Protein AF-A0A834S3V9-F1 (afdb_monomer_lite)

Sequence (64 aa):
MDPIEAAIAAINAHGPSEGFSYTKIAKEFGVVRSTLIRRHKELTQPRSDAHRKLHPDQEKEIVQ

Radius of gyration: 13.64 Å; chains: 1; bounding box: 28×34×26 Å

Secondary structure (DSSP, 8-state):
--HHHHHHHHHHHS-TTS---HHHHHHHTT--HHHHHHHHHHHHS---S------S--------

Foldseek 3Di:
DPLLVVLLVVVVPDDPVDDDDLVVSCVVSVHDSVSSVVVNVVVPDPPPDDDDDDDPDDPDDDDD

pLDDT: mean 71.92, std 19.04, range [32.91, 92.31]

Organism: NCBI:txid45151

Structure (mmCIF, N/CA/C/O backbone):
data_AF-A0A834S3V9-F1
#
_entry.id   AF-A0A834S3V9-F1
#
loop_
_atom_site.group_PDB
_atom_site.id
_atom_site.type_symbol
_atom_site.label_atom_id
_atom_site.label_alt_id
_atom_site.label_comp_id
_atom_site.label_asym_id
_atom_site.label_entity_id
_atom_site.label_seq_id
_atom_site.pdbx_PDB_ins_code
_atom_site.Cartn_x
_atom_site.Cartn_y
_atom_site.Cartn_z
_atom_site.occupancy
_atom_site.B_iso_or_equiv
_atom_site.auth_seq_id
_atom_site.auth_comp_id
_atom_site.auth_asym_id
_atom_site.auth_atom_id
_atom_site.pdbx_PDB_model_num
ATOM 1 N N . MET A 1 1 ? -13.980 -10.323 -3.385 1.00 67.75 1 MET A N 1
ATOM 2 C CA . MET A 1 1 ? -12.620 -9.933 -3.812 1.00 67.75 1 MET A CA 1
ATOM 3 C C . MET A 1 1 ? -11.714 -10.026 -2.605 1.00 67.75 1 MET A C 1
ATOM 5 O O . MET A 1 1 ? -12.162 -9.656 -1.527 1.00 67.75 1 MET A O 1
ATOM 9 N N . ASP A 1 2 ? -10.498 -10.542 -2.768 1.00 85.75 2 ASP A N 1
ATOM 10 C CA . ASP A 1 2 ? -9.500 -10.500 -1.699 1.00 85.75 2 ASP A CA 1
ATOM 11 C C . ASP A 1 2 ? -9.055 -9.034 -1.492 1.00 85.75 2 ASP A C 1
ATOM 13 O O . ASP A 1 2 ? -8.695 -8.375 -2.476 1.00 85.75 2 ASP A O 1
ATOM 17 N N . PRO A 1 3 ? -9.115 -8.486 -0.264 1.00 86.69 3 PRO A N 1
ATOM 18 C CA . PRO A 1 3 ? -8.721 -7.104 0.009 1.00 86.69 3 PRO A CA 1
ATOM 19 C C . PRO A 1 3 ? -7.267 -6.791 -0.370 1.00 86.69 3 PRO A C 1
ATOM 21 O O . PRO A 1 3 ? -6.954 -5.656 -0.726 1.00 86.69 3 PRO A O 1
ATOM 24 N N . ILE A 1 4 ? -6.377 -7.791 -0.326 1.00 86.56 4 ILE A N 1
ATOM 25 C CA . ILE A 1 4 ? -4.967 -7.640 -0.703 1.00 86.56 4 ILE A CA 1
ATOM 26 C C . ILE A 1 4 ? -4.840 -7.453 -2.215 1.00 86.56 4 ILE A C 1
ATOM 28 O O . ILE A 1 4 ? -4.128 -6.554 -2.656 1.00 86.56 4 ILE A O 1
ATOM 32 N N . GLU A 1 5 ? -5.565 -8.245 -3.004 1.00 88.31 5 GLU A N 1
ATOM 33 C CA . GLU A 1 5 ? -5.573 -8.125 -4.468 1.00 88.31 5 GLU A CA 1
ATOM 34 C C . GLU A 1 5 ? -6.163 -6.778 -4.915 1.00 88.31 5 GLU A C 1
ATOM 36 O O . GLU A 1 5 ? -5.632 -6.132 -5.819 1.00 88.31 5 GLU A O 1
ATOM 41 N N . ALA A 1 6 ? -7.207 -6.295 -4.232 1.00 90.94 6 ALA A N 1
ATOM 42 C CA . ALA A 1 6 ? -7.780 -4.974 -4.492 1.00 90.94 6 ALA A CA 1
ATOM 43 C C . ALA A 1 6 ? -6.784 -3.836 -4.185 1.00 90.94 6 ALA A C 1
ATOM 45 O O . ALA A 1 6 ? -6.632 -2.9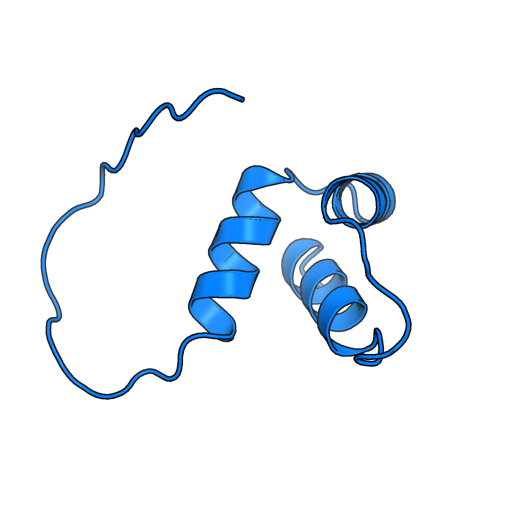09 -4.982 1.00 90.94 6 ALA A O 1
ATOM 46 N N . ALA A 1 7 ? -6.048 -3.943 -3.077 1.00 90.69 7 ALA A N 1
ATOM 47 C CA . ALA A 1 7 ? -5.005 -2.989 -2.714 1.00 90.69 7 ALA A CA 1
ATOM 48 C C . ALA A 1 7 ? -3.832 -2.986 -3.714 1.00 90.69 7 ALA A C 1
ATOM 50 O O . ALA A 1 7 ? -3.285 -1.930 -4.028 1.00 90.69 7 ALA A O 1
ATOM 51 N N . ILE A 1 8 ? -3.454 -4.150 -4.248 1.00 89.44 8 ILE A N 1
ATOM 52 C CA . ILE A 1 8 ? -2.411 -4.266 -5.278 1.00 89.44 8 ILE A CA 1
ATOM 53 C C . ILE A 1 8 ? -2.882 -3.663 -6.603 1.00 89.44 8 ILE A C 1
ATOM 55 O O . ILE A 1 8 ? -2.123 -2.947 -7.253 1.00 89.44 8 ILE A O 1
ATOM 59 N N . ALA A 1 9 ? -4.139 -3.894 -6.986 1.00 89.75 9 ALA A N 1
ATOM 60 C CA . ALA A 1 9 ? -4.723 -3.268 -8.167 1.00 89.75 9 ALA A CA 1
ATOM 61 C C . ALA A 1 9 ? -4.729 -1.735 -8.051 1.00 89.75 9 ALA A C 1
ATOM 63 O O . ALA A 1 9 ? -4.371 -1.057 -9.012 1.00 89.75 9 ALA A O 1
ATOM 64 N N . ALA A 1 10 ? -5.046 -1.193 -6.869 1.00 89.62 10 ALA A N 1
ATOM 65 C CA . ALA A 1 10 ? -4.968 0.244 -6.605 1.00 89.62 10 ALA A CA 1
ATOM 66 C C . ALA A 1 10 ? -3.533 0.783 -6.742 1.00 89.62 10 ALA A C 1
ATOM 68 O O . ALA A 1 10 ? -3.327 1.834 -7.343 1.00 89.62 10 ALA A O 1
ATOM 69 N N . ILE A 1 11 ? -2.532 0.040 -6.253 1.00 87.56 11 ILE A N 1
ATOM 70 C CA . ILE A 1 11 ? -1.114 0.388 -6.432 1.00 87.56 11 ILE A CA 1
ATOM 71 C C . ILE A 1 11 ? -0.726 0.415 -7.916 1.00 87.56 11 ILE A C 1
ATOM 73 O O . ILE A 1 11 ? -0.106 1.374 -8.361 1.00 87.56 11 ILE A O 1
ATOM 77 N N . ASN A 1 12 ? -1.103 -0.607 -8.687 1.00 85.12 12 ASN A N 1
ATOM 78 C CA . ASN A 1 12 ? -0.772 -0.694 -10.114 1.00 85.12 12 ASN A CA 1
ATOM 79 C C . ASN A 1 12 ? -1.524 0.335 -10.973 1.00 85.12 12 ASN A C 1
ATOM 81 O O . ASN A 1 12 ? -1.059 0.691 -12.053 1.00 85.12 12 ASN A O 1
ATOM 85 N N . ALA A 1 13 ? -2.684 0.802 -10.507 1.00 86.12 13 ALA A N 1
ATOM 86 C CA . ALA A 1 13 ? -3.450 1.864 -11.150 1.00 86.12 13 ALA A CA 1
ATOM 87 C C . ALA A 1 13 ? -2.855 3.262 -10.901 1.00 86.12 13 ALA A C 1
ATOM 89 O O . ALA A 1 13 ? -3.137 4.183 -11.671 1.00 86.12 13 ALA A O 1
ATOM 90 N N . HIS A 1 14 ? -2.025 3.434 -9.863 1.00 82.44 14 HIS A N 1
ATOM 91 C CA . HIS A 1 14 ? -1.276 4.673 -9.676 1.00 82.44 14 HIS A CA 1
ATOM 92 C C . HIS A 1 14 ? -0.195 4.800 -10.756 1.00 82.44 14 HIS A C 1
ATOM 94 O O . HIS A 1 14 ? 0.706 3.970 -10.877 1.00 82.44 14 HIS A O 1
ATOM 100 N N . GLY A 1 15 ? -0.294 5.861 -11.559 1.00 63.12 15 GLY A N 1
ATOM 101 C CA . GLY A 1 15 ? 0.691 6.171 -12.588 1.00 63.12 15 GLY A CA 1
ATOM 102 C C . GLY A 1 15 ? 2.066 6.527 -11.998 1.00 63.12 15 GLY A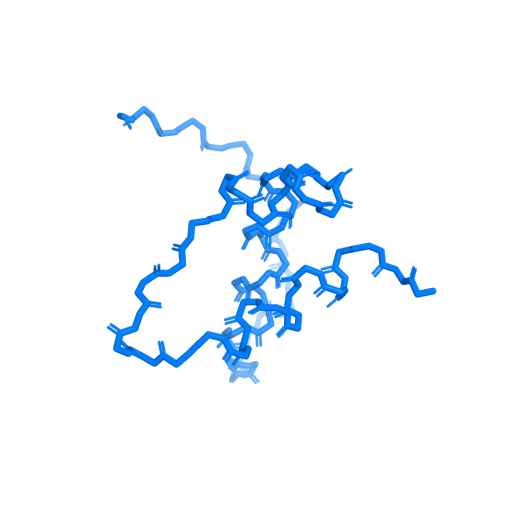 C 1
ATOM 103 O O . GLY A 1 15 ? 2.157 6.970 -10.853 1.00 63.12 15 GLY A O 1
ATOM 104 N N . PRO A 1 16 ? 3.151 6.407 -12.785 1.00 62.88 16 PRO A N 1
ATOM 105 C CA . PRO A 1 16 ? 4.527 6.642 -12.323 1.00 62.88 16 PRO A CA 1
ATOM 106 C C . PRO A 1 16 ? 4.798 8.080 -11.845 1.00 62.88 16 PRO A C 1
ATOM 108 O O . PRO A 1 16 ? 5.817 8.339 -11.210 1.00 62.88 16 PRO A O 1
ATOM 111 N N . SER A 1 17 ? 3.905 9.016 -12.162 1.00 61.56 17 SER A N 1
ATOM 112 C CA . SER A 1 17 ? 3.991 10.440 -11.835 1.00 61.56 17 SER A CA 1
ATOM 113 C C . SER A 1 17 ? 3.379 10.811 -10.481 1.00 61.56 17 SER A C 1
ATOM 115 O O . SER A 1 17 ? 3.710 11.870 -9.950 1.00 61.56 17 SER A O 1
ATOM 117 N N . GLU A 1 18 ? 2.528 9.964 -9.898 1.00 64.81 18 GLU A N 1
ATOM 118 C CA . GLU A 1 18 ? 1.894 10.219 -8.604 1.00 64.81 18 GLU A CA 1
ATOM 119 C C . GLU A 1 18 ? 2.291 9.106 -7.632 1.00 64.81 18 GLU A C 1
ATOM 121 O O . GLU A 1 18 ? 1.756 7.999 -7.648 1.00 64.81 18 GLU A O 1
ATOM 126 N N . GLY A 1 19 ? 3.306 9.378 -6.810 1.00 72.19 19 GLY A N 1
ATOM 127 C CA . GLY A 1 19 ? 3.799 8.409 -5.838 1.00 72.19 19 GLY A CA 1
ATOM 128 C C . GLY A 1 19 ? 2.689 7.956 -4.885 1.00 72.19 19 GLY A C 1
ATOM 129 O O . GLY A 1 19 ? 2.011 8.776 -4.267 1.00 72.19 19 GLY A O 1
ATOM 130 N N . PHE A 1 20 ? 2.524 6.644 -4.726 1.00 82.00 20 PHE A N 1
ATOM 131 C CA . PHE A 1 20 ? 1.558 6.068 -3.795 1.00 82.00 20 PHE A CA 1
ATOM 132 C C . PHE A 1 20 ? 2.196 5.765 -2.432 1.00 82.00 20 PHE A C 1
ATOM 134 O O . PHE A 1 20 ? 3.407 5.581 -2.295 1.00 82.00 20 PHE A O 1
ATOM 141 N N . SER A 1 21 ? 1.365 5.669 -1.392 1.00 88.94 21 SER A N 1
ATOM 142 C CA . SER A 1 21 ? 1.803 5.279 -0.049 1.00 88.94 21 SER A CA 1
ATOM 143 C C . SER A 1 21 ? 1.163 3.961 0.362 1.00 88.94 21 SER A C 1
ATOM 145 O O . SER A 1 21 ? -0.050 3.892 0.558 1.00 88.94 21 SER A O 1
ATOM 147 N N . TYR A 1 22 ? 1.988 2.935 0.600 1.00 88.19 22 TYR A N 1
ATOM 148 C CA . TYR A 1 22 ? 1.524 1.645 1.125 1.00 88.19 22 TYR A CA 1
ATOM 149 C C . TYR A 1 22 ? 0.721 1.779 2.416 1.00 88.19 22 TYR A C 1
ATOM 151 O O . TYR A 1 22 ? -0.174 0.985 2.656 1.00 88.19 22 TYR A O 1
ATOM 159 N N . THR A 1 23 ? 1.031 2.768 3.256 1.00 87.50 23 THR A N 1
ATOM 160 C CA . THR A 1 23 ? 0.313 2.987 4.516 1.00 87.50 23 THR A CA 1
ATOM 161 C C . THR A 1 23 ? -1.106 3.497 4.271 1.00 87.50 23 THR A C 1
ATOM 163 O O . THR A 1 23 ? -2.032 3.052 4.946 1.00 87.50 23 THR A O 1
ATOM 166 N N . LYS A 1 24 ? -1.289 4.401 3.298 1.00 89.56 24 LYS A N 1
ATOM 167 C CA . LYS A 1 24 ? -2.615 4.921 2.931 1.00 89.56 24 LYS A CA 1
ATOM 168 C C . LYS A 1 24 ? -3.477 3.817 2.325 1.00 89.56 24 LYS A C 1
ATOM 170 O O . LYS A 1 24 ? -4.570 3.575 2.820 1.00 89.56 24 LYS A O 1
ATOM 175 N N . ILE A 1 25 ? -2.924 3.091 1.355 1.00 89.75 25 ILE A N 1
ATOM 176 C CA . ILE A 1 25 ? -3.623 1.999 0.669 1.00 89.75 25 ILE A CA 1
ATOM 177 C C . ILE A 1 25 ? -3.936 0.861 1.650 1.00 89.75 25 ILE A C 1
ATOM 179 O O . ILE A 1 25 ? -5.059 0.378 1.708 1.00 89.75 25 ILE A O 1
ATOM 183 N N . ALA A 1 26 ? -2.994 0.476 2.513 1.00 89.94 26 ALA A N 1
ATOM 184 C CA . ALA A 1 26 ? -3.248 -0.546 3.525 1.00 89.94 26 ALA A CA 1
ATOM 185 C C . ALA A 1 26 ? -4.423 -0.183 4.448 1.00 89.94 26 ALA A C 1
ATO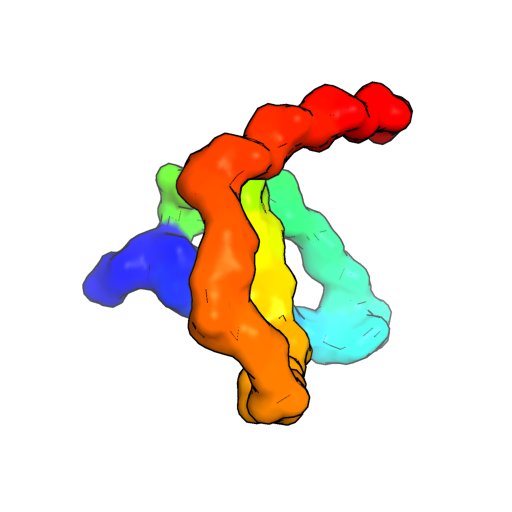M 187 O O . ALA A 1 26 ? -5.269 -1.025 4.737 1.00 89.94 26 ALA A O 1
ATOM 188 N N . LYS A 1 27 ? -4.506 1.084 4.871 1.00 92.31 27 LYS A N 1
ATOM 189 C CA . LYS A 1 27 ? -5.592 1.574 5.725 1.00 92.31 27 LYS A CA 1
ATOM 190 C C . LYS A 1 27 ? -6.936 1.621 4.995 1.00 92.31 27 LYS A C 1
ATOM 192 O O . LYS A 1 27 ? -7.945 1.271 5.592 1.00 92.31 27 LYS A O 1
ATOM 197 N N . GLU A 1 28 ? -6.940 2.043 3.735 1.00 91.38 28 GLU A N 1
ATOM 198 C CA . GLU A 1 28 ? -8.143 2.131 2.898 1.00 91.38 28 GLU A CA 1
ATOM 199 C C . GLU A 1 28 ? -8.776 0.758 2.651 1.00 91.38 28 GLU A C 1
ATOM 201 O O . GLU A 1 28 ? -9.983 0.593 2.804 1.00 91.38 28 GLU A O 1
ATOM 206 N N . PHE A 1 29 ? -7.946 -0.244 2.360 1.00 90.19 29 PHE A N 1
ATOM 207 C CA . PHE A 1 29 ? -8.397 -1.611 2.095 1.00 90.19 29 PHE A CA 1
ATOM 208 C C . PHE A 1 29 ? -8.451 -2.495 3.353 1.00 90.19 29 PHE A C 1
ATOM 210 O O . PHE A 1 29 ? -8.795 -3.672 3.265 1.00 90.19 29 PHE A O 1
ATOM 217 N N . GLY A 1 30 ? -8.109 -1.953 4.528 1.00 92.25 30 GLY A N 1
ATOM 218 C CA . GLY A 1 30 ? -8.106 -2.693 5.794 1.00 92.25 30 GLY A CA 1
ATOM 219 C C . GLY A 1 30 ? -7.104 -3.853 5.838 1.00 92.25 30 GLY A C 1
ATOM 220 O O . GLY A 1 30 ? -7.315 -4.824 6.562 1.00 92.25 30 GLY A O 1
ATOM 221 N N . VAL A 1 31 ? -6.022 -3.777 5.059 1.00 89.81 31 VAL A N 1
ATOM 222 C CA . VAL A 1 31 ? -5.000 -4.826 4.968 1.00 89.81 31 VAL A CA 1
ATOM 223 C C . VAL A 1 31 ? -3.758 -4.474 5.771 1.00 89.81 31 VAL A C 1
ATOM 225 O O . VAL A 1 31 ? -3.418 -3.313 5.992 1.00 89.81 31 VAL A O 1
ATOM 228 N N . VAL A 1 32 ? -3.018 -5.497 6.184 1.00 90.50 32 VAL A N 1
ATOM 229 C CA . VAL A 1 32 ? -1.736 -5.295 6.857 1.00 90.50 32 VAL A CA 1
ATOM 230 C C . VAL A 1 32 ? -0.706 -4.784 5.846 1.00 90.50 32 VAL A C 1
ATOM 232 O O . VAL A 1 32 ? -0.433 -5.427 4.830 1.00 90.50 32 VAL A O 1
ATOM 235 N N . ARG A 1 33 ? -0.081 -3.641 6.151 1.00 88.62 33 ARG A N 1
ATOM 236 C CA . ARG A 1 33 ? 0.931 -2.996 5.295 1.00 88.62 33 ARG A CA 1
ATOM 237 C C . ARG A 1 33 ? 2.081 -3.932 4.912 1.00 88.62 33 ARG A C 1
ATOM 239 O O . ARG A 1 33 ? 2.503 -3.924 3.760 1.00 88.62 33 ARG A O 1
ATOM 246 N N . SER A 1 34 ? 2.608 -4.716 5.856 1.00 87.12 34 SER A N 1
ATOM 247 C CA . SER A 1 34 ? 3.714 -5.650 5.592 1.00 87.12 34 SER A CA 1
ATOM 248 C C . SER A 1 34 ? 3.314 -6.736 4.591 1.00 87.12 34 SER A C 1
ATOM 250 O O . SER A 1 34 ? 4.064 -7.009 3.654 1.00 87.12 34 SER A O 1
ATOM 252 N N . THR A 1 35 ? 2.105 -7.284 4.729 1.00 87.75 35 THR A N 1
ATOM 253 C CA . THR A 1 35 ? 1.527 -8.248 3.786 1.00 87.75 35 THR A CA 1
ATOM 254 C C . THR A 1 35 ? 1.350 -7.637 2.399 1.00 87.75 35 THR A C 1
ATOM 256 O O . THR A 1 35 ? 1.758 -8.247 1.411 1.00 87.75 35 THR A O 1
ATOM 259 N N . LEU A 1 36 ? 0.820 -6.413 2.323 1.00 88.56 36 LEU A N 1
ATOM 260 C CA . LEU A 1 36 ? 0.632 -5.690 1.064 1.00 88.56 36 LEU A CA 1
ATOM 261 C C . LEU A 1 36 ? 1.960 -5.449 0.331 1.00 88.56 36 LEU A C 1
ATOM 263 O O . LEU A 1 36 ? 2.064 -5.714 -0.863 1.00 88.56 36 LEU A O 1
ATOM 267 N N . ILE A 1 37 ? 2.994 -4.994 1.045 1.00 86.19 37 ILE A N 1
ATOM 268 C CA . ILE A 1 37 ? 4.323 -4.754 0.460 1.00 86.19 37 ILE A CA 1
ATOM 269 C C . ILE A 1 37 ? 4.933 -6.053 -0.058 1.00 86.19 37 ILE A C 1
ATOM 271 O O . ILE A 1 37 ? 5.473 -6.072 -1.164 1.00 86.19 37 ILE A O 1
ATOM 275 N N . ARG A 1 38 ? 4.873 -7.129 0.736 1.00 83.25 38 ARG A N 1
ATOM 276 C CA . ARG A 1 38 ? 5.456 -8.419 0.358 1.00 83.25 38 ARG A CA 1
ATOM 277 C C . ARG A 1 38 ? 4.794 -8.957 -0.908 1.00 83.25 38 ARG A C 1
ATOM 279 O O . ARG A 1 38 ? 5.500 -9.242 -1.867 1.00 83.25 38 ARG A O 1
ATOM 286 N N . ARG A 1 39 ? 3.458 -8.968 -0.948 1.00 84.00 39 ARG A N 1
ATOM 287 C CA . ARG A 1 39 ? 2.690 -9.438 -2.108 1.00 84.00 39 ARG A CA 1
ATOM 288 C C . ARG A 1 39 ? 2.884 -8.573 -3.345 1.00 84.00 39 ARG A C 1
ATOM 290 O O . ARG A 1 39 ? 3.094 -9.118 -4.421 1.00 84.00 39 ARG A O 1
ATOM 297 N N . HIS A 1 40 ? 2.882 -7.248 -3.204 1.00 85.31 40 HIS A N 1
ATOM 298 C CA . HIS A 1 40 ? 3.151 -6.365 -4.337 1.00 85.31 40 HIS A CA 1
ATOM 299 C C . HIS A 1 40 ? 4.562 -6.597 -4.903 1.00 85.31 40 HIS A C 1
ATOM 301 O O . HIS A 1 40 ? 4.716 -6.721 -6.110 1.00 85.31 40 HIS A O 1
ATOM 307 N N . LYS A 1 41 ? 5.589 -6.746 -4.054 1.00 80.81 41 LYS A N 1
ATOM 308 C CA . LYS A 1 41 ? 6.955 -7.055 -4.515 1.00 80.81 41 LYS A CA 1
ATOM 309 C C . LYS A 1 41 ? 7.064 -8.436 -5.165 1.00 80.81 41 LYS A C 1
ATOM 311 O O . LYS A 1 41 ? 7.712 -8.550 -6.197 1.00 80.81 41 LYS A O 1
ATOM 316 N N . GLU A 1 42 ? 6.429 -9.458 -4.593 1.00 76.94 42 GLU A N 1
ATOM 317 C CA . GLU A 1 42 ? 6.390 -10.813 -5.164 1.00 76.94 42 GLU A CA 1
ATOM 318 C C . GLU A 1 42 ? 5.698 -10.849 -6.538 1.00 76.94 42 GLU A C 1
ATOM 320 O O . GLU A 1 42 ? 6.092 -11.641 -7.388 1.00 76.94 42 GLU A O 1
ATOM 325 N N . LEU A 1 43 ? 4.700 -9.988 -6.771 1.00 69.44 43 LEU A N 1
ATOM 326 C CA . LEU A 1 43 ? 4.018 -9.855 -8.065 1.00 69.44 43 LEU A CA 1
ATOM 327 C C . LEU A 1 43 ? 4.794 -8.997 -9.073 1.00 69.44 43 LEU A C 1
ATOM 329 O O . LEU A 1 43 ? 4.744 -9.268 -10.270 1.00 69.44 43 LEU A O 1
ATOM 333 N N . THR A 1 44 ? 5.503 -7.971 -8.600 1.00 63.97 44 THR A N 1
ATOM 334 C CA . THR A 1 44 ? 6.249 -7.033 -9.453 1.00 63.97 44 THR A CA 1
ATOM 335 C C . THR A 1 44 ? 7.616 -7.575 -9.875 1.00 63.97 44 THR A C 1
ATOM 337 O O . THR A 1 44 ? 8.154 -7.145 -10.894 1.00 63.97 44 THR A O 1
ATOM 340 N N . GLN A 1 45 ? 8.199 -8.536 -9.150 1.00 58.97 45 GLN A N 1
ATOM 341 C CA . GLN A 1 45 ? 9.403 -9.218 -9.627 1.00 58.97 45 GLN A CA 1
ATOM 342 C C . GLN A 1 45 ? 9.033 -10.235 -10.717 1.00 58.97 45 GLN A C 1
ATOM 344 O O . GLN A 1 45 ? 8.302 -11.189 -10.436 1.00 58.97 45 GLN A O 1
ATOM 349 N N . PRO A 1 46 ? 9.533 -10.088 -11.961 1.00 48.91 46 PRO A N 1
ATOM 350 C CA . PRO A 1 46 ? 9.335 -11.113 -12.966 1.00 48.91 46 PRO A CA 1
ATOM 351 C C . PRO A 1 46 ? 9.981 -12.400 -12.460 1.00 48.91 46 PRO A C 1
ATOM 353 O O . PRO A 1 46 ? 11.134 -12.414 -12.028 1.00 48.91 46 PRO A O 1
ATOM 356 N N . ARG A 1 47 ? 9.219 -13.492 -12.513 1.00 52.09 47 ARG A N 1
ATOM 357 C CA . ARG A 1 47 ? 9.681 -14.858 -12.269 1.00 52.09 47 ARG A CA 1
ATOM 358 C C . ARG A 1 47 ? 10.626 -15.281 -13.401 1.00 52.09 47 ARG A C 1
ATOM 360 O O . ARG A 1 47 ? 10.309 -16.181 -1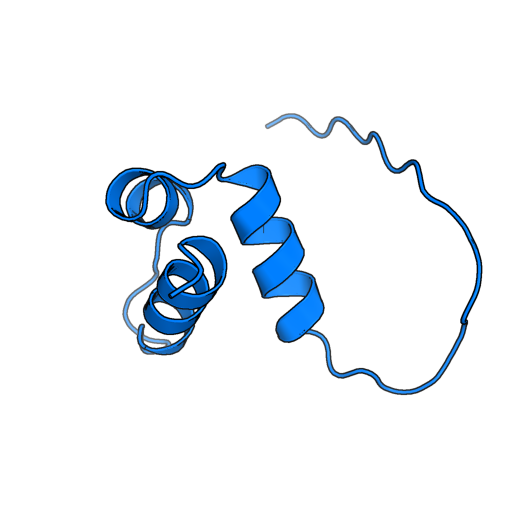4.168 1.00 52.09 47 ARG A O 1
ATOM 367 N N . SER A 1 48 ? 11.763 -14.610 -13.546 1.00 44.72 48 SER A N 1
ATOM 368 C CA . SER A 1 48 ? 12.890 -15.138 -14.298 1.00 44.72 48 SER A CA 1
ATOM 369 C C . SER A 1 48 ? 13.520 -16.211 -13.422 1.00 44.72 48 SER A C 1
ATOM 371 O O . SER A 1 48 ? 14.183 -15.897 -12.435 1.00 44.72 48 SER A O 1
ATOM 373 N N . ASP A 1 49 ? 13.172 -17.458 -13.736 1.00 49.94 49 ASP A N 1
ATOM 374 C CA . ASP A 1 49 ? 13.926 -18.678 -13.466 1.00 49.94 49 ASP A CA 1
ATOM 375 C C . ASP A 1 49 ? 15.190 -18.488 -12.624 1.00 49.94 49 ASP A C 1
ATOM 377 O O . ASP A 1 49 ? 16.243 -18.114 -13.129 1.00 49.94 49 ASP A O 1
ATOM 381 N N . ALA A 1 50 ? 15.099 -18.793 -11.333 1.00 45.38 50 ALA A N 1
ATOM 382 C CA . ALA A 1 50 ? 15.785 -19.949 -10.773 1.00 45.38 50 ALA A CA 1
ATOM 383 C C . ALA A 1 50 ? 15.574 -19.989 -9.249 1.00 45.38 50 ALA A C 1
ATOM 385 O O . ALA A 1 50 ? 15.430 -18.973 -8.581 1.00 45.38 50 ALA A O 1
ATOM 386 N N . HIS A 1 51 ? 15.601 -21.199 -8.694 1.00 44.75 51 HIS A N 1
ATOM 387 C CA . HIS A 1 51 ? 15.618 -21.486 -7.254 1.00 44.75 51 HIS A CA 1
ATOM 388 C C . HIS A 1 51 ? 14.259 -21.441 -6.543 1.00 44.75 51 HIS A C 1
ATOM 390 O O . HIS A 1 51 ? 14.010 -20.769 -5.548 1.00 44.75 51 HIS A O 1
ATOM 396 N N . ARG A 1 52 ? 13.423 -22.394 -6.965 1.00 50.66 52 ARG A N 1
ATOM 397 C CA . ARG A 1 52 ? 12.702 -23.255 -6.024 1.00 50.66 52 ARG A CA 1
ATOM 398 C C . ARG A 1 52 ? 13.694 -23.773 -4.965 1.00 50.66 52 ARG A C 1
ATOM 400 O O . ARG A 1 52 ? 14.475 -24.664 -5.287 1.00 50.66 52 ARG A O 1
ATOM 407 N N . LYS A 1 53 ? 13.638 -23.216 -3.748 1.00 50.12 53 LYS A N 1
ATOM 408 C CA . LYS A 1 53 ? 13.909 -23.805 -2.411 1.00 50.12 53 LYS A CA 1
ATOM 409 C C . LYS A 1 53 ? 14.555 -22.765 -1.477 1.00 50.12 53 LYS A C 1
ATOM 411 O O . LYS A 1 53 ? 15.502 -22.103 -1.879 1.00 50.12 53 LYS A O 1
ATOM 416 N N . LEU A 1 54 ? 14.122 -22.816 -0.207 1.00 45.50 54 LEU A N 1
ATOM 417 C CA . LEU A 1 54 ? 14.660 -22.159 1.006 1.00 45.50 54 LEU A CA 1
ATOM 418 C C . LEU A 1 54 ? 14.171 -20.698 1.166 1.00 45.50 54 LEU A C 1
ATOM 420 O O . LEU A 1 54 ? 14.404 -19.896 0.280 1.00 45.50 54 LEU A O 1
ATOM 424 N N . HIS A 1 55 ? 13.477 -20.234 2.213 1.00 41.03 55 HIS A N 1
ATOM 425 C CA . HIS A 1 55 ? 13.185 -20.710 3.574 1.00 41.03 55 HIS A CA 1
ATOM 426 C C . HIS A 1 55 ? 11.974 -19.887 4.120 1.00 41.03 55 HIS A C 1
ATOM 428 O O . HIS A 1 55 ? 11.821 -18.738 3.699 1.00 41.03 55 HIS A O 1
ATOM 434 N N . PRO A 1 56 ? 11.100 -20.408 5.011 1.00 49.22 56 PRO A N 1
ATOM 435 C CA . PRO A 1 56 ? 9.904 -19.698 5.500 1.00 49.22 56 PRO A CA 1
ATOM 436 C C . PRO A 1 56 ? 10.168 -18.579 6.525 1.00 49.22 56 PRO A C 1
ATOM 438 O O . PRO A 1 56 ? 9.227 -17.895 6.911 1.00 49.22 56 PRO A O 1
ATOM 441 N N . ASP A 1 57 ? 11.419 -18.320 6.890 1.00 49.00 57 ASP A N 1
ATOM 442 C CA . ASP A 1 57 ? 11.787 -17.290 7.860 1.00 49.00 57 ASP A CA 1
ATOM 443 C C . ASP A 1 57 ? 12.734 -16.279 7.229 1.00 49.00 57 ASP A C 1
ATOM 445 O O . ASP A 1 57 ? 13.919 -16.541 7.027 1.00 49.00 57 ASP A O 1
ATOM 449 N N . GLN A 1 58 ? 12.202 -15.097 6.933 1.00 41.59 58 GLN A N 1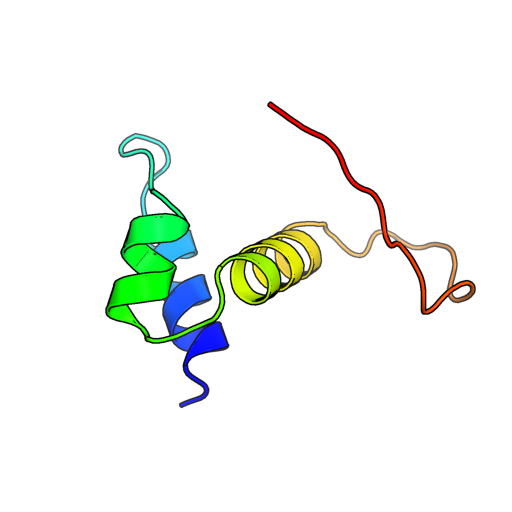
ATOM 450 C CA . GLN A 1 58 ? 13.022 -13.897 6.920 1.00 41.59 58 GLN A CA 1
ATOM 451 C C . GLN A 1 58 ? 12.329 -12.838 7.773 1.00 41.59 58 GLN A C 1
ATOM 453 O O . GLN A 1 58 ? 11.815 -11.831 7.286 1.00 41.59 58 GLN A O 1
ATOM 458 N N . GLU A 1 59 ? 12.330 -13.109 9.077 1.00 50.66 59 GLU A N 1
ATOM 459 C CA . GLU A 1 59 ? 12.532 -12.074 10.082 1.00 50.66 59 GLU A CA 1
ATOM 460 C C . GLU A 1 59 ? 13.790 -11.287 9.694 1.00 50.66 59 GLU A C 1
ATOM 462 O O . GLU A 1 59 ? 14.902 -11.799 9.793 1.00 50.66 59 GLU A O 1
ATOM 467 N N . LYS A 1 60 ? 13.629 -10.062 9.191 1.00 41.62 60 LYS A N 1
ATOM 468 C CA . LYS A 1 60 ? 14.687 -9.047 9.216 1.00 41.62 60 LYS A CA 1
ATOM 469 C C . LYS A 1 60 ? 14.053 -7.700 9.518 1.00 41.62 60 LYS A C 1
ATOM 471 O O . LYS A 1 60 ? 13.545 -7.008 8.639 1.00 41.62 60 LYS A O 1
ATOM 476 N N . GLU A 1 61 ? 14.070 -7.394 10.809 1.00 48.59 61 GLU A N 1
ATOM 477 C CA . GLU A 1 61 ? 14.367 -6.069 11.339 1.00 48.59 61 GLU A CA 1
ATOM 478 C C . GLU A 1 61 ? 15.286 -5.292 10.387 1.00 48.59 61 GLU A C 1
ATOM 480 O O . GLU A 1 61 ? 16.429 -5.691 10.188 1.00 48.59 61 GLU A O 1
ATOM 485 N N . ILE A 1 62 ? 14.786 -4.196 9.807 1.00 41.09 62 ILE A N 1
ATOM 486 C CA . ILE A 1 62 ? 15.608 -3.037 9.445 1.00 41.09 62 ILE A CA 1
ATOM 487 C C . ILE A 1 62 ? 14.794 -1.780 9.767 1.00 41.09 62 ILE A C 1
ATOM 489 O O . ILE A 1 62 ? 13.835 -1.423 9.083 1.00 41.09 62 ILE A O 1
ATOM 493 N N . VAL A 1 63 ? 15.212 -1.173 10.873 1.00 40.44 63 VAL A N 1
ATOM 494 C CA . VAL A 1 63 ? 15.023 0.215 11.293 1.00 40.44 63 V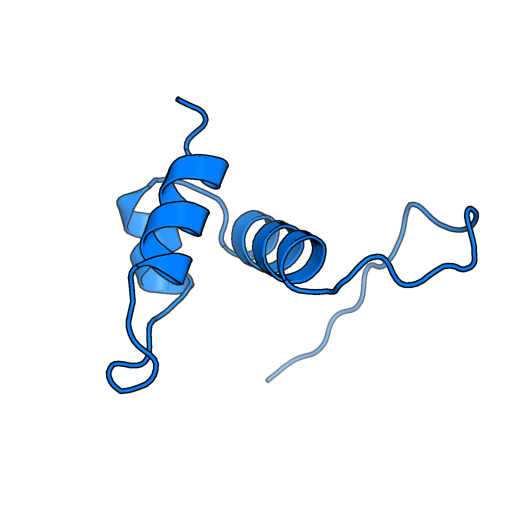AL A CA 1
ATOM 495 C C . VAL A 1 63 ? 15.419 1.180 10.172 1.00 40.44 63 VAL A C 1
ATOM 497 O O . VAL A 1 63 ? 16.523 1.077 9.641 1.00 40.44 63 VAL A O 1
ATOM 500 N N . GLN A 1 64 ? 14.525 2.113 9.841 1.00 32.91 64 GLN A N 1
ATOM 501 C CA . GLN A 1 64 ? 14.699 3.568 10.004 1.00 32.91 64 GLN A CA 1
ATOM 502 C C . GLN A 1 64 ? 13.361 4.275 9.765 1.00 32.91 64 GLN A C 1
ATOM 504 O O . GLN A 1 64 ? 12.667 3.928 8.782 1.00 32.91 64 GLN A O 1
#

InterPro domains:
  IPR007889 DNA binding HTH domain, Psq-type [PF05225] (4-43)